Protein AF-A0A2D8GCP2-F1 (afdb_monomer)

Solvent-accessible surface area (backbone atoms only — not comparable to full-atom values): 9148 Å² total; per-residue (Å²): 135,94,77,73,99,64,84,72,58,75,67,60,81,73,47,55,72,55,48,49,52,51,51,54,50,51,52,51,49,50,53,51,51,52,52,51,51,51,58,49,48,58,57,46,50,76,74,42,86,81,70,86,70,72,68,61,62,63,55,51,53,53,54,52,51,51,52,50,51,53,54,48,49,50,52,40,55,58,47,43,74,43,99,63,12,67,65,52,37,43,51,60,65,44,45,62,58,52,50,50,50,51,50,50,53,51,47,55,54,49,49,52,53,51,54,53,50,51,55,52,51,54,52,50,51,50,53,51,54,50,49,48,58,63,49,43,79,75,60,78,83,88,87,83,88,87,89,91,79,81,87,83,123

Structure (mmCIF, N/CA/C/O backbone):
data_AF-A0A2D8GCP2-F1
#
_entry.id   AF-A0A2D8GCP2-F1
#
loop_
_atom_site.group_PDB
_atom_site.id
_atom_site.type_symbol
_atom_site.label_atom_id
_atom_site.label_alt_id
_atom_site.label_comp_id
_atom_site.label_asym_id
_atom_site.label_entity_id
_atom_site.label_seq_id
_atom_site.pdbx_PDB_ins_code
_atom_site.Cartn_x
_atom_site.Cartn_y
_atom_site.Cartn_z
_atom_site.occupancy
_atom_site.B_iso_or_equiv
_atom_site.auth_seq_id
_atom_site.auth_comp_id
_atom_site.auth_asym_id
_atom_site.auth_atom_id
_atom_site.pdbx_PDB_model_num
ATOM 1 N N . MET A 1 1 ? -26.251 9.934 2.201 1.00 33.97 1 MET A N 1
ATOM 2 C CA . MET A 1 1 ? -25.577 10.659 1.102 1.00 33.97 1 MET A CA 1
ATOM 3 C C . MET A 1 1 ? -25.113 9.614 0.099 1.00 33.97 1 MET A C 1
ATOM 5 O O . MET A 1 1 ? -24.352 8.738 0.485 1.00 33.97 1 MET A O 1
ATOM 9 N N . LYS A 1 2 ? -25.678 9.609 -1.114 1.00 34.06 2 LYS A N 1
ATOM 10 C CA . LYS A 1 2 ? -25.352 8.646 -2.177 1.00 34.06 2 LYS A CA 1
ATOM 11 C C . LYS A 1 2 ? -24.169 9.200 -2.958 1.00 34.06 2 LYS A C 1
ATOM 13 O O . LYS A 1 2 ? -24.318 10.231 -3.602 1.00 34.06 2 LYS A O 1
ATOM 18 N N . ILE A 1 3 ? -23.023 8.541 -2.886 1.00 49.34 3 ILE A N 1
ATOM 19 C CA . ILE A 1 3 ? -21.874 8.869 -3.724 1.00 49.34 3 ILE A CA 1
ATOM 20 C C . ILE A 1 3 ? -21.516 7.562 -4.423 1.00 49.34 3 ILE A C 1
ATOM 22 O O . ILE A 1 3 ? -21.150 6.602 -3.754 1.00 49.34 3 ILE A O 1
ATOM 26 N N . LEU A 1 4 ? -21.717 7.541 -5.744 1.00 50.81 4 LEU A N 1
ATOM 27 C CA . LEU A 1 4 ? -21.372 6.466 -6.682 1.00 50.81 4 LEU A CA 1
ATOM 28 C C . LEU A 1 4 ? -22.174 5.163 -6.541 1.00 50.81 4 LEU A C 1
ATOM 30 O O . LEU A 1 4 ? -21.750 4.268 -5.829 1.00 50.81 4 LEU A O 1
ATOM 34 N N . GLY A 1 5 ? -23.293 5.074 -7.281 1.00 42.56 5 GLY A N 1
ATOM 35 C CA . GLY A 1 5 ? -23.808 3.918 -8.058 1.00 42.56 5 GLY A CA 1
ATOM 36 C C . GLY A 1 5 ? -23.963 2.514 -7.449 1.00 42.56 5 GLY A C 1
ATOM 37 O O . GLY A 1 5 ? -24.845 1.771 -7.866 1.00 42.56 5 GLY A O 1
ATOM 38 N N . PHE A 1 6 ? -23.170 2.133 -6.461 1.00 42.34 6 PHE A N 1
ATOM 39 C CA . PHE A 1 6 ? -23.293 0.903 -5.713 1.00 42.34 6 PHE A CA 1
ATOM 40 C C . PHE A 1 6 ? -24.268 1.132 -4.565 1.00 42.34 6 PHE A C 1
ATOM 42 O O . PHE A 1 6 ? -24.109 2.043 -3.749 1.00 42.34 6 PHE A O 1
ATOM 49 N N . LYS A 1 7 ? -25.297 0.284 -4.485 1.00 39.91 7 LYS A N 1
ATOM 50 C CA . LYS A 1 7 ? -26.059 0.119 -3.249 1.00 39.91 7 LYS A CA 1
ATOM 51 C C . LYS A 1 7 ? -25.067 -0.354 -2.185 1.00 39.91 7 LYS A C 1
ATOM 53 O O . LYS A 1 7 ? -24.785 -1.545 -2.109 1.00 39.91 7 LYS A O 1
ATOM 58 N N . LEU A 1 8 ? -24.509 0.568 -1.399 1.00 51.78 8 LEU A N 1
ATOM 59 C CA . LEU A 1 8 ? -23.848 0.203 -0.152 1.00 51.78 8 LEU A CA 1
ATOM 60 C C . LEU A 1 8 ? -24.929 -0.473 0.701 1.00 51.78 8 LEU A C 1
ATOM 62 O O . LEU A 1 8 ? -25.915 0.197 1.014 1.00 51.78 8 LEU A O 1
ATOM 66 N N . PRO A 1 9 ? -24.815 -1.773 1.032 1.00 54.53 9 PRO A N 1
ATOM 67 C CA . PRO A 1 9 ? -25.786 -2.411 1.907 1.00 54.53 9 PRO A CA 1
ATOM 68 C C . PRO A 1 9 ? -25.873 -1.615 3.211 1.00 54.53 9 PRO A C 1
ATOM 70 O O . PRO A 1 9 ? -24.841 -1.239 3.767 1.00 54.53 9 PRO A O 1
ATOM 73 N N . ASP A 1 10 ? -27.086 -1.375 3.713 1.00 47.53 10 ASP A N 1
ATOM 74 C CA . ASP A 1 10 ? -27.360 -0.582 4.927 1.00 47.53 10 ASP A CA 1
ATOM 75 C C . ASP A 1 10 ? -26.575 -1.058 6.169 1.00 47.53 10 ASP A C 1
ATOM 77 O O . ASP A 1 10 ? -26.386 -0.316 7.134 1.00 47.53 10 ASP A O 1
ATOM 81 N N . MET A 1 11 ? -26.024 -2.276 6.118 1.00 50.91 11 MET A N 1
ATOM 82 C CA . MET A 1 11 ? -25.037 -2.791 7.068 1.00 50.91 11 MET A CA 1
ATOM 83 C C . MET A 1 11 ? -23.792 -1.893 7.202 1.00 50.91 11 MET A C 1
ATOM 85 O O . MET A 1 11 ? -23.283 -1.744 8.308 1.00 50.91 11 MET A O 1
ATOM 89 N N . ILE A 1 12 ? -23.343 -1.225 6.135 1.00 54.94 12 ILE A N 1
ATOM 90 C CA . ILE A 1 12 ? -22.132 -0.384 6.105 1.00 54.94 12 ILE A CA 1
ATOM 91 C C . ILE A 1 12 ? -22.335 0.949 6.839 1.00 54.94 12 ILE A C 1
ATOM 93 O O . ILE A 1 12 ? -21.388 1.498 7.392 1.00 54.94 12 ILE A O 1
ATOM 97 N N . MET A 1 13 ? -23.568 1.454 6.948 1.00 51.38 13 MET A N 1
ATOM 98 C CA . MET A 1 13 ? -23.843 2.637 7.779 1.00 51.38 13 MET A CA 1
ATOM 99 C C . MET A 1 13 ? -23.854 2.317 9.283 1.00 51.38 13 MET A C 1
ATOM 101 O O . MET A 1 13 ? -23.712 3.225 10.100 1.00 51.38 13 MET A O 1
ATOM 105 N N . LYS A 1 14 ? -23.967 1.034 9.655 1.00 58.06 14 LYS A N 1
ATOM 106 C CA . LYS A 1 14 ? -23.770 0.538 11.028 1.00 58.06 14 LYS A CA 1
ATOM 107 C C . LYS A 1 14 ? -22.335 0.079 11.310 1.00 58.06 14 LYS A C 1
ATOM 109 O O . LYS A 1 14 ? -22.046 -0.324 12.437 1.00 58.06 14 LYS A O 1
ATOM 114 N N . LEU A 1 15 ? -21.434 0.140 10.327 1.00 62.50 15 LEU A N 1
ATOM 115 C CA . LEU A 1 15 ? -20.044 -0.261 10.511 1.00 62.50 15 LEU A CA 1
ATOM 116 C C . LEU A 1 15 ? -19.276 0.757 11.362 1.00 62.50 15 LEU A C 1
ATOM 118 O O . LEU A 1 15 ? -19.492 1.968 11.326 1.00 62.50 15 LEU A O 1
ATOM 122 N N . CYS A 1 16 ? -18.329 0.236 12.133 1.00 70.81 16 CYS A N 1
ATOM 123 C CA . CYS A 1 16 ? -17.373 1.028 12.889 1.00 70.81 16 CYS A CA 1
ATOM 124 C C . CYS A 1 16 ? -16.637 2.062 12.017 1.00 70.81 16 CYS A C 1
ATOM 126 O O . CYS A 1 16 ? -16.210 1.753 10.905 1.00 70.81 16 CYS A O 1
ATOM 128 N N . LYS A 1 17 ? -16.358 3.246 12.582 1.00 72.62 17 LYS A N 1
ATOM 129 C CA . LYS A 1 17 ? -15.565 4.319 11.946 1.00 72.62 17 LYS A CA 1
ATOM 130 C C . LYS A 1 17 ? -14.299 3.846 11.194 1.00 72.62 17 LYS A C 1
ATOM 132 O O . LYS A 1 17 ? -14.125 4.273 10.058 1.00 72.62 17 LYS A O 1
ATOM 137 N N . PRO A 1 18 ? -13.431 2.970 11.744 1.00 70.75 18 PRO A N 1
ATOM 138 C CA . PRO A 1 18 ? -12.256 2.473 11.013 1.00 70.75 18 PRO A CA 1
ATOM 139 C C . PRO A 1 18 ? -12.592 1.643 9.762 1.00 70.75 18 PRO A C 1
ATOM 141 O O . PRO A 1 18 ? -11.908 1.770 8.752 1.00 70.75 18 PRO A O 1
ATOM 144 N N . ALA A 1 19 ? -13.661 0.842 9.787 1.00 73.94 19 ALA A N 1
ATOM 145 C CA . ALA A 1 19 ? -14.084 0.057 8.626 1.00 73.94 19 ALA A CA 1
ATOM 146 C C . ALA A 1 19 ? -14.655 0.950 7.511 1.00 73.94 19 ALA A C 1
ATOM 148 O O . ALA A 1 19 ? -14.419 0.700 6.332 1.00 73.94 19 ALA A O 1
ATOM 149 N N . GLN A 1 20 ? -15.340 2.035 7.886 1.00 74.31 20 GLN A N 1
ATOM 150 C CA . GLN A 1 20 ? -15.820 3.043 6.941 1.00 74.31 20 GLN A CA 1
ATOM 151 C C . GLN A 1 20 ? -14.660 3.748 6.219 1.00 74.31 20 GLN A C 1
ATOM 153 O O . GLN A 1 20 ? -14.718 3.940 5.007 1.00 74.31 20 GLN A O 1
ATOM 158 N N . VAL A 1 21 ? -13.595 4.102 6.947 1.00 80.94 21 VAL A N 1
ATOM 159 C CA . VAL A 1 21 ? -12.396 4.735 6.370 1.00 80.94 21 VAL A CA 1
ATOM 160 C C . VAL A 1 21 ? -11.688 3.794 5.394 1.00 80.94 21 VAL A C 1
ATOM 162 O O . VAL A 1 21 ? -11.346 4.221 4.295 1.00 80.94 21 VAL A O 1
ATOM 165 N N . TYR A 1 22 ? -11.525 2.517 5.757 1.00 79.88 22 TYR A N 1
ATOM 166 C CA . TYR A 1 22 ? -10.912 1.522 4.873 1.00 79.88 22 TYR A CA 1
ATOM 167 C C . TYR A 1 22 ? -11.695 1.354 3.568 1.00 79.88 22 TYR A C 1
ATOM 169 O O . TYR A 1 22 ? -11.105 1.364 2.497 1.00 79.88 22 TYR A O 1
ATOM 177 N N . LEU A 1 23 ? -13.027 1.282 3.639 1.00 76.69 23 LEU A N 1
ATOM 178 C CA . LEU A 1 23 ? -13.867 1.152 2.449 1.00 76.69 23 LEU A CA 1
ATOM 179 C C . LEU A 1 23 ? -13.716 2.360 1.513 1.00 76.69 23 LEU A C 1
ATOM 181 O O . LEU A 1 23 ? -13.523 2.184 0.314 1.00 76.69 23 LEU A O 1
ATOM 185 N N . ILE A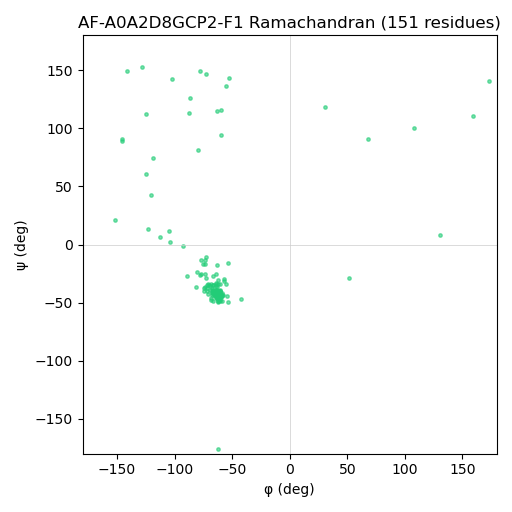 1 24 ? -13.750 3.584 2.053 1.00 82.25 24 ILE A N 1
ATOM 186 C CA . ILE A 1 24 ? -13.546 4.805 1.256 1.00 82.25 24 ILE A CA 1
ATOM 187 C C . ILE A 1 24 ? -12.167 4.781 0.581 1.00 82.25 24 ILE A C 1
ATOM 189 O O . ILE A 1 24 ? -12.070 5.059 -0.612 1.00 82.25 24 ILE A O 1
ATOM 193 N N . LEU A 1 25 ? -11.118 4.401 1.316 1.00 82.50 25 LEU A N 1
ATOM 194 C CA . LEU A 1 25 ? -9.762 4.248 0.782 1.00 82.50 25 LEU A CA 1
ATOM 195 C C . LEU A 1 25 ? -9.685 3.196 -0.328 1.00 82.50 25 LEU A C 1
ATOM 197 O O . LEU A 1 25 ? -9.114 3.477 -1.377 1.00 82.50 25 LEU A O 1
ATOM 201 N N . SER A 1 26 ? -10.285 2.020 -0.135 1.00 81.44 26 SER A N 1
ATOM 202 C CA . SER A 1 26 ? -10.345 0.980 -1.165 1.00 81.44 26 SER A CA 1
ATOM 203 C C . SER A 1 26 ? -11.073 1.470 -2.413 1.00 81.44 26 SER A C 1
ATOM 205 O O . SER A 1 26 ? -10.632 1.196 -3.522 1.00 81.44 26 SER A O 1
ATOM 207 N N . LEU A 1 27 ? -12.158 2.232 -2.254 1.00 82.12 27 LEU A N 1
ATOM 208 C CA . LEU A 1 27 ? -12.931 2.763 -3.376 1.00 82.12 27 LEU A CA 1
ATOM 209 C C . LEU A 1 27 ? -12.129 3.797 -4.177 1.00 82.12 27 LEU A C 1
ATOM 211 O O . LEU A 1 27 ? -12.112 3.742 -5.403 1.00 82.12 27 LEU A O 1
ATOM 215 N N . ILE A 1 28 ? -11.403 4.683 -3.491 1.00 86.00 28 ILE A N 1
ATOM 216 C CA . ILE A 1 28 ? -10.451 5.604 -4.129 1.00 86.00 28 ILE A CA 1
ATOM 217 C C . ILE A 1 28 ? -9.344 4.813 -4.838 1.00 86.00 28 ILE A C 1
ATOM 219 O O . ILE A 1 28 ? -9.017 5.114 -5.983 1.00 86.00 28 ILE A O 1
ATOM 223 N N . GLY A 1 29 ? -8.810 3.772 -4.194 1.00 83.06 29 GLY A N 1
ATOM 224 C CA . GLY A 1 29 ? -7.794 2.891 -4.769 1.00 83.06 29 GLY A CA 1
ATOM 225 C C . GLY A 1 29 ? -8.258 2.205 -6.054 1.00 83.06 29 GLY A C 1
ATOM 226 O O . GLY A 1 29 ? -7.512 2.180 -7.026 1.00 83.06 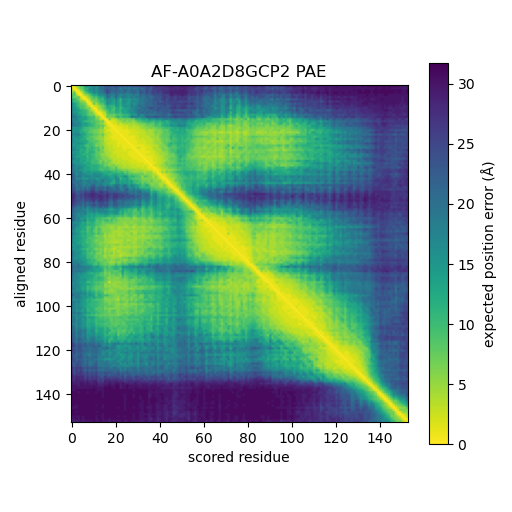29 GLY A O 1
ATOM 227 N N . PHE A 1 30 ? -9.503 1.725 -6.104 1.00 82.31 30 PHE A N 1
ATOM 228 C CA . PHE A 1 30 ? -10.088 1.161 -7.323 1.00 82.31 30 PHE A CA 1
ATOM 229 C C . PHE A 1 30 ? -10.200 2.183 -8.447 1.00 82.31 30 PHE A C 1
ATOM 231 O O . PHE A 1 30 ? -9.861 1.870 -9.584 1.00 82.31 30 PHE A O 1
ATOM 238 N N . VAL A 1 31 ? -10.657 3.398 -8.139 1.00 84.44 31 VAL A N 1
ATOM 239 C CA . VAL A 1 31 ? -10.773 4.464 -9.141 1.00 84.44 31 VAL A CA 1
ATOM 240 C C . VAL A 1 31 ? -9.397 4.808 -9.709 1.00 84.44 31 VAL A C 1
ATOM 242 O O . VAL A 1 31 ? -9.241 4.843 -10.926 1.00 84.44 31 VAL A O 1
ATOM 245 N N . LEU A 1 32 ? -8.388 4.987 -8.852 1.00 84.06 32 LEU A N 1
ATOM 246 C CA . LEU A 1 32 ? -7.014 5.243 -9.290 1.00 84.06 32 LEU A CA 1
ATOM 247 C C . LEU A 1 32 ? -6.444 4.080 -10.107 1.00 84.06 32 LEU A C 1
ATOM 249 O O . LEU A 1 32 ? -5.832 4.320 -11.139 1.00 84.06 32 LEU A O 1
ATOM 253 N N . TYR A 1 33 ? -6.688 2.834 -9.696 1.00 80.69 33 T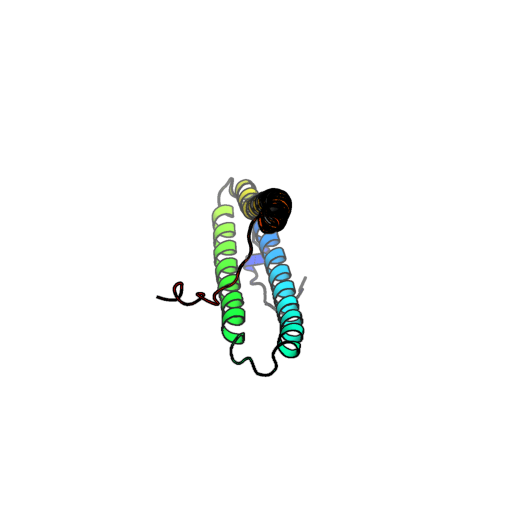YR A N 1
ATOM 254 C CA . TYR A 1 33 ? -6.240 1.648 -10.427 1.00 80.69 33 TYR A CA 1
ATOM 255 C C . TYR A 1 33 ? -6.831 1.584 -11.838 1.00 80.69 33 TYR A C 1
ATOM 257 O O . TYR A 1 33 ? -6.112 1.316 -12.795 1.00 80.69 33 TYR A O 1
ATOM 265 N N . VAL A 1 34 ? -8.126 1.875 -11.980 1.00 81.12 34 VAL A N 1
ATOM 266 C CA . VAL A 1 34 ? -8.798 1.922 -13.284 1.00 81.12 34 VAL A CA 1
ATOM 267 C C . VAL A 1 34 ? -8.239 3.056 -14.148 1.00 81.12 34 VAL A C 1
ATOM 269 O O . VAL A 1 34 ? -7.971 2.836 -15.323 1.00 81.12 34 VAL A O 1
ATOM 272 N N . ILE A 1 35 ? -7.995 4.242 -13.578 1.00 82.81 35 ILE A N 1
ATOM 273 C CA . ILE A 1 35 ? -7.369 5.361 -14.304 1.00 82.81 35 ILE A CA 1
ATOM 274 C C . ILE A 1 35 ? -5.962 4.979 -14.781 1.00 82.81 35 ILE A C 1
ATOM 276 O O . ILE A 1 35 ? -5.647 5.168 -15.952 1.00 82.81 35 ILE A O 1
ATOM 280 N N . SER A 1 36 ? -5.135 4.394 -13.910 1.00 76.25 36 SER A N 1
ATOM 281 C CA . SER A 1 36 ? -3.801 3.914 -14.282 1.00 76.25 36 SER A CA 1
ATOM 282 C C . SER A 1 36 ? -3.851 2.807 -15.332 1.00 76.25 36 SER A C 1
ATOM 284 O O . SER A 1 36 ? -2.971 2.740 -16.181 1.00 76.25 36 SER A O 1
ATOM 286 N N . MET A 1 37 ? -4.874 1.952 -15.310 1.00 72.75 37 MET A N 1
ATOM 287 C CA . MET A 1 37 ? -5.062 0.926 -16.333 1.00 72.75 37 MET A CA 1
ATOM 288 C C . MET A 1 37 ? -5.326 1.538 -17.713 1.00 72.75 37 MET A C 1
ATOM 290 O O . MET A 1 37 ? -4.774 1.039 -18.688 1.00 72.75 37 MET A O 1
ATOM 294 N N . PHE A 1 38 ? -6.121 2.608 -17.800 1.00 73.12 38 PHE A N 1
ATOM 295 C CA . PHE A 1 38 ? -6.344 3.322 -19.060 1.00 73.12 38 PHE A CA 1
ATOM 296 C C . PHE A 1 38 ? -5.082 4.048 -19.540 1.00 73.12 38 PHE A C 1
ATOM 298 O O . PHE A 1 38 ? -4.678 3.855 -20.679 1.00 73.12 38 PHE A O 1
ATOM 305 N N . ASP A 1 39 ? -4.407 4.785 -18.654 1.00 75.62 39 ASP A N 1
ATOM 306 C CA . ASP A 1 39 ? -3.190 5.534 -19.003 1.00 75.62 39 ASP A CA 1
ATOM 307 C C . ASP A 1 39 ? -2.061 4.610 -19.495 1.00 75.62 39 ASP A C 1
ATOM 309 O O . ASP A 1 39 ? -1.402 4.879 -20.496 1.00 75.62 39 ASP A O 1
ATOM 313 N N . VAL A 1 40 ? -1.869 3.458 -18.841 1.00 69.38 40 VAL A N 1
ATOM 314 C CA . VAL A 1 40 ? -0.874 2.465 -19.273 1.00 69.38 40 VAL A CA 1
ATOM 315 C C . VAL A 1 40 ? -1.308 1.760 -20.558 1.00 69.38 40 VAL A C 1
ATOM 317 O O . VAL A 1 40 ? -0.449 1.443 -21.375 1.00 69.38 40 VAL A O 1
ATOM 320 N N . HIS A 1 41 ? -2.607 1.532 -20.776 1.00 66.12 41 HIS A N 1
ATOM 321 C CA . HIS A 1 41 ? -3.090 0.953 -22.030 1.00 66.12 41 HIS A CA 1
ATOM 322 C C . HIS A 1 41 ? -2.746 1.853 -23.220 1.00 66.12 41 HIS A C 1
ATOM 324 O O . HIS A 1 41 ? -2.189 1.352 -24.190 1.00 66.12 41 HIS A O 1
ATOM 330 N N . ASP A 1 42 ? -2.961 3.166 -23.106 1.00 63.84 42 ASP A N 1
ATOM 331 C CA . ASP A 1 42 ? -2.613 4.121 -24.164 1.00 63.84 42 ASP A CA 1
ATOM 332 C C . ASP A 1 42 ? -1.096 4.148 -24.432 1.00 63.84 42 ASP A C 1
ATOM 334 O O . ASP A 1 42 ? -0.662 4.104 -25.582 1.00 63.84 42 ASP A O 1
ATOM 338 N N . LYS A 1 43 ? -0.267 4.133 -23.378 1.00 65.81 43 LYS A N 1
ATOM 339 C CA . LYS A 1 43 ? 1.206 4.139 -23.499 1.00 65.81 43 LYS A CA 1
ATOM 340 C C . LYS A 1 43 ? 1.784 2.842 -24.069 1.00 65.81 43 LYS A C 1
ATOM 342 O O . LYS A 1 43 ? 2.796 2.881 -24.761 1.00 65.81 43 LYS A O 1
ATOM 347 N N . VAL A 1 44 ? 1.185 1.698 -23.740 1.00 62.16 44 VAL A N 1
ATOM 348 C CA . VAL A 1 44 ? 1.650 0.375 -24.183 1.00 62.16 44 VAL A CA 1
ATOM 349 C C . VAL A 1 44 ? 1.170 0.071 -25.603 1.00 62.16 44 VAL A C 1
ATOM 351 O O . VAL A 1 44 ? 1.937 -0.477 -26.387 1.00 62.16 44 VAL A O 1
ATOM 354 N N . LEU A 1 45 ? -0.043 0.497 -25.970 1.00 61.88 45 LEU A N 1
ATOM 355 C CA . LEU A 1 45 ? -0.566 0.364 -27.334 1.00 61.88 45 LEU A CA 1
ATOM 356 C C . LEU A 1 45 ? 0.253 1.186 -28.346 1.00 61.88 45 LEU A C 1
ATOM 358 O O . LEU A 1 45 ? 0.424 0.773 -29.489 1.00 61.88 45 LEU A O 1
ATOM 362 N N . GLU A 1 46 ? 0.789 2.333 -27.921 1.00 61.06 46 GLU A N 1
ATOM 363 C CA . GLU A 1 46 ? 1.655 3.184 -28.747 1.00 61.06 46 GLU A CA 1
ATOM 364 C C . GLU A 1 46 ? 3.090 2.628 -28.872 1.00 61.06 46 GLU A C 1
ATOM 366 O O . GLU A 1 46 ? 3.773 2.889 -29.862 1.00 61.06 46 GLU A O 1
ATOM 371 N N . ALA A 1 47 ? 3.546 1.837 -27.892 1.00 62.78 47 ALA A N 1
ATOM 372 C CA . ALA A 1 47 ? 4.880 1.236 -27.872 1.00 62.78 47 ALA A CA 1
ATOM 373 C C . ALA A 1 47 ? 4.957 -0.145 -28.561 1.00 62.78 47 ALA A C 1
ATOM 375 O O . ALA A 1 47 ? 6.024 -0.496 -29.063 1.00 62.78 47 ALA A O 1
ATOM 376 N N . GLU A 1 48 ? 3.858 -0.912 -28.620 1.00 59.72 48 GLU A N 1
ATOM 377 C CA . GLU A 1 48 ? 3.821 -2.272 -29.186 1.00 59.72 48 GLU A CA 1
ATOM 378 C C . GLU A 1 48 ? 2.470 -2.576 -29.888 1.00 59.72 48 GLU A C 1
ATOM 380 O O . GLU A 1 48 ? 1.536 -3.079 -29.260 1.00 59.72 48 GLU A O 1
ATOM 385 N N . PRO A 1 49 ? 2.343 -2.308 -31.208 1.00 58.81 49 PRO A N 1
ATOM 386 C CA . PRO A 1 49 ? 1.079 -2.450 -31.948 1.00 58.81 49 PRO A CA 1
ATOM 387 C C . PRO A 1 49 ? 0.632 -3.904 -32.210 1.00 58.81 49 PRO A C 1
ATOM 389 O O . PRO A 1 49 ? -0.506 -4.124 -32.615 1.00 58.81 49 PRO A O 1
ATOM 392 N N . GLU A 1 50 ? 1.494 -4.896 -31.963 1.00 57.81 50 GLU A N 1
ATOM 393 C CA . GLU A 1 50 ? 1.268 -6.321 -32.285 1.00 57.81 50 GLU A CA 1
ATOM 394 C C . GLU A 1 50 ? 1.128 -7.205 -31.017 1.00 57.81 50 GLU A C 1
ATOM 396 O O . GLU A 1 50 ? 1.114 -8.434 -31.088 1.00 57.81 50 GLU A O 1
ATOM 401 N N . GLY A 1 51 ? 1.087 -6.596 -29.825 1.00 55.03 51 GLY A N 1
ATOM 402 C CA . GLY A 1 51 ? 1.173 -7.293 -28.538 1.00 55.03 51 GLY A CA 1
ATOM 403 C C . GLY A 1 51 ? -0.134 -7.948 -28.087 1.00 55.03 51 GLY A C 1
ATOM 404 O O . GLY A 1 51 ? -0.844 -7.420 -27.229 1.00 55.03 51 GLY A O 1
ATOM 405 N N . GLU A 1 52 ? -0.444 -9.132 -28.610 1.00 57.28 52 GLU A N 1
ATOM 406 C CA . GLU A 1 52 ? -1.499 -9.985 -28.060 1.00 57.28 52 GLU A CA 1
ATOM 407 C C . GLU A 1 52 ? -1.156 -10.425 -26.617 1.00 57.28 52 GLU A C 1
ATOM 409 O O . GLU A 1 52 ? -0.221 -11.191 -26.391 1.00 57.28 52 GLU A O 1
ATOM 414 N N . GLY A 1 53 ? -1.944 -9.990 -25.620 1.00 54.72 53 GLY A N 1
ATOM 415 C CA . GLY A 1 53 ? -2.140 -10.801 -24.403 1.00 54.72 53 GLY A CA 1
ATOM 416 C C . GLY A 1 53 ? -1.974 -10.169 -23.015 1.00 54.72 53 GLY A C 1
ATOM 417 O O . GLY A 1 53 ? -2.066 -10.897 -22.027 1.00 54.72 53 GLY A O 1
ATOM 418 N N . ILE A 1 54 ? -1.808 -8.851 -22.859 1.00 55.22 54 ILE A N 1
ATOM 419 C CA . ILE A 1 54 ? -1.639 -8.245 -21.511 1.00 55.22 54 ILE A CA 1
ATOM 420 C C . ILE A 1 54 ? -2.975 -8.130 -20.735 1.00 55.22 54 ILE A C 1
ATOM 422 O O . ILE A 1 54 ? -3.002 -7.956 -19.515 1.00 55.22 54 ILE A O 1
ATOM 426 N N . HIS A 1 55 ? -4.118 -8.301 -21.406 1.00 53.31 55 HIS A N 1
ATOM 427 C CA . HIS A 1 55 ? -5.446 -8.094 -20.812 1.00 53.31 55 HIS A CA 1
ATOM 428 C C . HIS A 1 55 ? -5.807 -9.058 -19.665 1.00 53.31 55 HIS A C 1
ATOM 430 O O . HIS A 1 55 ? -6.604 -8.699 -18.795 1.00 53.31 55 HIS A O 1
ATOM 436 N N . HIS A 1 56 ? -5.222 -10.259 -19.610 1.00 52.41 56 HIS A N 1
ATOM 437 C CA . HIS A 1 56 ? -5.608 -11.266 -18.614 1.00 52.41 56 HIS A CA 1
ATOM 438 C C . HIS A 1 56 ? -5.101 -10.958 -17.200 1.00 52.41 56 HIS A C 1
ATOM 440 O O . HIS A 1 56 ? -5.822 -11.172 -16.221 1.00 52.41 56 HIS A O 1
ATOM 446 N N . TYR A 1 57 ? -3.890 -10.417 -17.074 1.00 55.81 57 TYR A N 1
ATOM 447 C CA . TYR A 1 57 ? -3.279 -10.167 -15.767 1.00 55.81 57 TYR A CA 1
ATOM 448 C C . TYR A 1 57 ? -3.917 -8.973 -15.056 1.00 55.81 57 TYR A C 1
ATOM 450 O O . TYR A 1 57 ? -4.152 -9.015 -13.845 1.00 55.81 57 TYR A O 1
ATOM 458 N N . THR A 1 58 ? -4.290 -7.942 -15.812 1.00 67.00 58 THR A N 1
ATOM 459 C CA . THR A 1 58 ? -4.906 -6.737 -15.250 1.00 67.00 58 THR A CA 1
ATOM 460 C C . THR A 1 58 ? -6.339 -6.990 -14.775 1.00 67.00 58 THR A C 1
ATOM 462 O O . THR A 1 58 ? -6.755 -6.481 -13.734 1.00 67.00 58 THR A O 1
ATOM 465 N N . MET A 1 59 ? -7.088 -7.858 -15.466 1.00 66.56 59 MET A N 1
ATOM 466 C CA . MET A 1 59 ? -8.444 -8.225 -15.045 1.00 66.56 59 MET A CA 1
ATOM 467 C C . MET A 1 59 ? -8.441 -9.127 -13.796 1.00 66.56 59 MET A C 1
ATOM 469 O O . MET A 1 59 ? -9.264 -8.943 -12.896 1.00 66.56 59 MET A O 1
ATOM 473 N N . GLY A 1 60 ? -7.477 -10.052 -13.689 1.00 74.06 60 GLY A N 1
ATOM 474 C CA . GLY A 1 60 ? -7.300 -10.900 -12.503 1.00 74.06 60 GLY A CA 1
ATOM 475 C C . GLY A 1 60 ? -6.906 -10.115 -11.246 1.00 74.06 60 GLY A C 1
ATOM 476 O O . GLY A 1 60 ? -7.430 -10.381 -10.161 1.00 74.06 60 GLY A O 1
ATOM 477 N N . GLY A 1 61 ? -6.044 -9.102 -11.391 1.00 76.50 61 GLY A N 1
ATOM 478 C CA . GLY A 1 61 ? -5.636 -8.225 -10.290 1.00 76.50 61 GLY A CA 1
ATOM 479 C C . GLY A 1 61 ? -6.806 -7.460 -9.664 1.00 76.50 61 GLY A C 1
ATOM 480 O O . GLY A 1 61 ? -6.907 -7.376 -8.438 1.00 76.50 61 GLY A O 1
ATOM 481 N N . LEU A 1 62 ? -7.739 -6.973 -10.488 1.00 77.62 62 LEU A N 1
ATOM 482 C CA . LEU A 1 62 ? -8.947 -6.287 -10.022 1.00 77.62 62 LEU A CA 1
ATOM 483 C C . LEU A 1 62 ? -9.832 -7.212 -9.167 1.00 77.62 62 LEU A C 1
ATOM 485 O O . LEU A 1 62 ? -10.235 -6.839 -8.065 1.00 77.62 62 LEU A O 1
ATOM 489 N N . LEU A 1 63 ? -10.098 -8.432 -9.645 1.00 81.69 63 LEU A N 1
ATOM 490 C CA . LEU A 1 63 ? -10.917 -9.425 -8.937 1.00 81.69 63 LEU A CA 1
ATOM 491 C C . LEU A 1 63 ? -10.320 -9.809 -7.579 1.00 81.69 63 LEU A C 1
ATOM 493 O O . LEU A 1 63 ? -11.040 -9.864 -6.578 1.00 81.69 63 LEU A O 1
ATOM 497 N N . LEU A 1 64 ? -9.006 -10.030 -7.528 1.00 83.56 64 LEU A N 1
ATOM 498 C CA . LEU A 1 64 ? -8.306 -10.397 -6.299 1.00 83.56 64 LEU A CA 1
ATOM 499 C C . LEU A 1 64 ? -8.335 -9.249 -5.279 1.00 83.56 64 LEU A C 1
ATOM 501 O O . LEU A 1 64 ? -8.598 -9.484 -4.100 1.00 83.56 64 LEU A O 1
ATOM 505 N N . ASN A 1 65 ? -8.186 -8.002 -5.739 1.00 80.69 65 ASN A N 1
ATOM 506 C CA . ASN A 1 65 ? -8.340 -6.813 -4.898 1.00 80.69 65 ASN A CA 1
ATOM 507 C C . ASN A 1 65 ? -9.760 -6.669 -4.334 1.00 80.69 65 ASN A C 1
ATOM 509 O O . ASN A 1 65 ? -9.918 -6.283 -3.174 1.00 80.69 65 ASN A O 1
ATOM 513 N N . ILE A 1 66 ? -10.799 -6.984 -5.119 1.00 82.31 66 ILE A N 1
ATOM 514 C CA . ILE A 1 66 ? -12.195 -6.908 -4.654 1.00 82.31 66 ILE A CA 1
ATOM 515 C C . ILE A 1 66 ? -12.416 -7.955 -3.563 1.00 82.31 66 ILE A C 1
ATOM 517 O O . ILE A 1 66 ? -12.922 -7.632 -2.487 1.00 82.31 66 ILE A O 1
ATOM 521 N N . LEU A 1 67 ? -11.989 -9.196 -3.812 1.00 86.94 67 LEU A N 1
ATOM 522 C CA . LEU A 1 67 ? -12.119 -10.292 -2.858 1.00 86.94 67 LEU A CA 1
ATOM 523 C C . LEU A 1 67 ? -11.372 -9.988 -1.553 1.00 86.94 67 LEU A C 1
ATOM 525 O O . LEU A 1 67 ? -11.948 -10.102 -0.470 1.00 86.94 67 LEU A O 1
ATOM 529 N N . PHE A 1 68 ? -10.119 -9.539 -1.655 1.00 84.38 68 PHE A N 1
ATOM 530 C CA . PHE A 1 68 ? -9.304 -9.164 -0.503 1.00 84.38 68 PHE A CA 1
ATOM 531 C C . PHE A 1 68 ? -9.956 -8.037 0.305 1.00 84.38 68 PHE A C 1
ATOM 533 O O . PHE A 1 68 ? -10.060 -8.133 1.526 1.00 84.38 68 PHE A O 1
ATOM 540 N N . THR A 1 69 ? -10.476 -7.010 -0.374 1.00 82.25 69 THR A N 1
ATOM 541 C CA . THR A 1 69 ? -11.196 -5.893 0.255 1.00 82.25 69 THR A CA 1
ATOM 542 C C . THR A 1 69 ? -12.426 -6.376 1.029 1.00 82.25 69 THR A C 1
ATOM 544 O O . THR A 1 69 ? -12.638 -5.955 2.166 1.00 82.25 69 THR A O 1
ATOM 547 N N . ILE A 1 70 ? -13.226 -7.285 0.456 1.00 82.44 70 ILE A N 1
ATOM 548 C CA . ILE A 1 70 ? -14.415 -7.855 1.115 1.00 82.44 70 ILE A CA 1
ATOM 549 C C . ILE A 1 70 ? -14.016 -8.633 2.374 1.00 82.44 70 ILE A C 1
ATOM 551 O O . ILE A 1 70 ? -14.589 -8.399 3.441 1.00 82.44 70 ILE A O 1
ATOM 555 N N . VAL A 1 71 ? -13.014 -9.515 2.273 1.00 84.81 71 VAL A N 1
ATOM 556 C CA . VAL A 1 71 ? -12.493 -10.278 3.421 1.00 84.81 71 VAL A CA 1
ATOM 557 C C . VAL A 1 71 ? -11.985 -9.331 4.509 1.00 84.81 71 VAL A C 1
ATOM 559 O O . VAL A 1 71 ? -12.299 -9.512 5.686 1.00 84.81 71 VAL A O 1
ATOM 562 N N . TRP A 1 72 ? -11.262 -8.278 4.125 1.00 82.38 72 TRP A N 1
ATOM 563 C CA . TRP A 1 72 ? -10.715 -7.299 5.057 1.00 82.38 72 TRP A CA 1
ATOM 564 C C . TRP A 1 72 ? -11.800 -6.507 5.793 1.00 82.38 72 TRP A C 1
ATOM 566 O O . TRP A 1 72 ? -11.731 -6.330 7.009 1.00 82.38 72 TRP A O 1
ATOM 576 N N . ILE A 1 73 ? -12.849 -6.074 5.087 1.00 78.94 73 ILE A N 1
ATOM 577 C CA . ILE A 1 73 ? -14.007 -5.407 5.700 1.00 78.94 73 ILE A CA 1
ATOM 578 C C . ILE A 1 73 ? -14.696 -6.343 6.701 1.00 78.94 73 ILE A C 1
ATOM 580 O O . ILE A 1 73 ? -15.069 -5.904 7.792 1.00 78.94 73 ILE A O 1
ATOM 584 N N . PHE A 1 74 ? -14.834 -7.629 6.366 1.00 79.94 74 PHE A N 1
ATOM 585 C CA . PHE 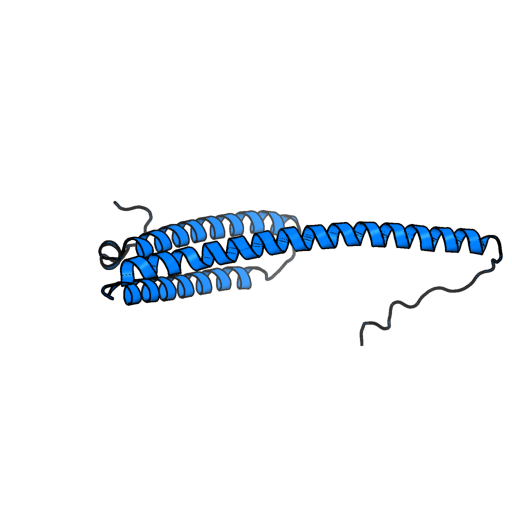A 1 74 ? -15.430 -8.625 7.257 1.00 79.94 74 PHE A CA 1
ATOM 586 C C . PHE A 1 74 ? -14.592 -8.827 8.525 1.00 79.94 74 PHE A C 1
ATOM 588 O O . PHE A 1 74 ? -15.132 -8.818 9.633 1.00 79.94 74 PHE A O 1
ATOM 595 N N . LEU A 1 75 ? -13.267 -8.917 8.370 1.00 83.88 75 LEU A N 1
ATOM 596 C CA . LEU A 1 75 ? -12.307 -9.005 9.469 1.00 83.88 75 LEU A CA 1
ATOM 597 C C . LEU A 1 75 ? -12.408 -7.782 10.397 1.00 83.88 75 LEU A C 1
ATOM 599 O O . LEU A 1 75 ? -12.527 -7.926 11.615 1.00 83.88 75 LEU A O 1
ATOM 603 N N . LEU A 1 76 ? -12.423 -6.574 9.826 1.00 79.06 76 LEU A N 1
ATOM 604 C CA . LEU A 1 76 ? -12.566 -5.324 10.575 1.00 79.06 76 LEU A CA 1
ATOM 605 C C . LEU A 1 76 ? -13.896 -5.257 11.330 1.00 79.06 76 LEU A C 1
ATOM 607 O O . LEU A 1 76 ? -13.917 -4.850 12.492 1.00 79.06 76 LEU A O 1
ATOM 611 N N . ASN A 1 77 ? -14.999 -5.664 10.696 1.00 77.69 77 ASN A N 1
ATOM 612 C CA . ASN A 1 77 ? -16.318 -5.690 11.321 1.00 77.69 77 ASN A CA 1
ATOM 613 C C . ASN A 1 77 ? -16.373 -6.689 12.489 1.00 77.69 77 ASN A C 1
ATOM 615 O O . ASN A 1 77 ? -16.894 -6.352 13.552 1.00 77.69 77 ASN A O 1
ATOM 619 N N . TYR A 1 78 ? -15.775 -7.874 12.323 1.00 79.69 78 TYR A N 1
ATOM 620 C CA . TYR A 1 78 ? -15.687 -8.901 13.363 1.00 79.69 78 TYR A CA 1
ATOM 621 C C . TYR A 1 78 ? -14.902 -8.414 14.588 1.00 79.69 78 TYR A C 1
ATOM 623 O O . TYR A 1 78 ? -15.396 -8.467 15.714 1.00 79.69 78 TYR A O 1
ATOM 631 N N . ILE A 1 79 ? -13.713 -7.841 14.374 1.00 78.81 79 ILE A N 1
ATOM 632 C CA . ILE A 1 79 ? -12.874 -7.302 15.458 1.00 78.81 79 ILE A CA 1
ATOM 633 C C . ILE A 1 79 ? -13.587 -6.153 16.182 1.00 78.81 79 ILE A C 1
ATOM 635 O O . ILE A 1 79 ? -13.412 -5.963 17.386 1.00 78.81 79 ILE A O 1
ATOM 639 N N . CYS A 1 80 ? -14.434 -5.401 15.480 1.00 75.12 80 CYS A N 1
ATOM 640 C CA . CYS A 1 80 ? -15.149 -4.278 16.067 1.00 75.12 80 CYS A CA 1
ATOM 641 C C . CYS A 1 80 ? -16.294 -4.652 17.018 1.00 75.12 80 CYS A C 1
ATOM 643 O O . CYS A 1 80 ? -16.715 -3.794 17.796 1.00 75.12 80 CYS A O 1
ATOM 645 N N . GLN A 1 81 ? -16.781 -5.899 16.998 1.00 75.00 81 GLN A N 1
ATOM 646 C CA . GLN A 1 81 ? -17.806 -6.367 17.943 1.00 75.00 81 GLN A CA 1
ATOM 647 C C . GLN A 1 81 ? -17.260 -6.589 19.364 1.00 75.00 81 GLN A C 1
ATOM 649 O O . GLN A 1 81 ? -18.029 -6.682 20.320 1.00 75.00 81 GLN A O 1
ATOM 654 N N . PHE A 1 82 ? -15.935 -6.612 19.538 1.00 76.50 82 PHE A N 1
ATOM 655 C CA . PHE A 1 82 ? -15.308 -6.720 20.851 1.00 76.50 82 PHE A CA 1
ATOM 656 C C . PHE A 1 82 ? -15.317 -5.386 21.615 1.00 76.50 82 PHE A C 1
ATOM 658 O O . PHE A 1 82 ? -15.184 -4.305 21.039 1.00 76.50 82 PHE A O 1
ATOM 665 N N . LYS A 1 83 ? -15.374 -5.453 22.953 1.00 65.12 83 LYS A N 1
ATOM 666 C CA . LYS A 1 83 ? -15.430 -4.284 23.860 1.00 65.12 83 LYS A CA 1
ATOM 667 C C . LYS A 1 83 ? -14.252 -3.302 23.681 1.00 65.12 83 LYS A C 1
ATOM 669 O O . LYS A 1 83 ? -14.431 -2.098 23.847 1.00 65.12 83 LYS A O 1
ATOM 674 N N . TYR A 1 84 ? -13.075 -3.797 23.275 1.00 67.25 84 TYR A N 1
ATOM 675 C CA . TYR A 1 84 ? -11.878 -3.003 22.925 1.00 67.25 84 TYR A CA 1
ATOM 676 C C . TYR A 1 84 ? -11.625 -2.887 21.409 1.00 67.25 84 TYR A C 1
ATOM 678 O O . TYR A 1 84 ? -10.657 -2.254 20.978 1.00 67.25 84 TYR A O 1
ATOM 686 N N . GLY A 1 85 ? -12.513 -3.454 20.591 1.00 70.38 85 GLY A N 1
ATOM 687 C CA . GLY A 1 85 ? -12.365 -3.597 19.145 1.00 70.38 85 GLY A CA 1
ATOM 688 C C . GLY A 1 85 ? -12.156 -2.282 18.402 1.00 70.38 85 GLY A C 1
ATOM 689 O O . GLY A 1 85 ? -11.406 -2.239 17.438 1.00 70.38 85 GLY A O 1
ATOM 690 N N . LYS A 1 86 ? -12.724 -1.170 18.889 1.00 71.81 86 LYS A N 1
ATOM 691 C CA . LYS A 1 86 ? -12.572 0.154 18.255 1.00 71.81 86 LYS A CA 1
ATOM 692 C C . LYS A 1 86 ? -11.133 0.680 18.252 1.00 71.81 86 LYS A C 1
ATOM 694 O O . LYS A 1 86 ? -10.728 1.277 17.259 1.00 71.81 86 LYS A O 1
ATOM 699 N N . LYS A 1 87 ? -10.364 0.474 19.331 1.00 76.50 87 LYS A N 1
ATOM 700 C CA . LYS A 1 87 ? -8.952 0.908 19.389 1.00 76.50 87 LYS A CA 1
ATOM 701 C C . LYS A 1 87 ? -8.061 -0.007 18.549 1.00 76.50 87 LYS A C 1
ATOM 703 O O . LYS A 1 87 ? -7.192 0.471 17.831 1.00 76.50 87 LYS A O 1
ATOM 708 N N . ILE A 1 88 ? -8.324 -1.312 18.600 1.00 78.56 88 ILE A N 1
ATOM 709 C CA . ILE A 1 88 ? -7.546 -2.332 17.887 1.00 78.56 88 ILE A CA 1
ATOM 710 C C . ILE A 1 88 ? -7.792 -2.255 16.375 1.00 78.56 88 ILE A C 1
ATOM 712 O O . ILE A 1 88 ? -6.845 -2.279 15.599 1.00 78.56 88 ILE A O 1
ATOM 716 N N . ALA A 1 89 ? -9.041 -2.075 15.941 1.00 79.56 89 ALA A N 1
ATOM 717 C CA . ALA A 1 89 ? -9.379 -1.916 14.528 1.00 79.56 89 ALA A CA 1
ATOM 718 C C . ALA A 1 89 ? -8.701 -0.687 13.907 1.00 79.56 89 ALA A C 1
ATOM 720 O O . ALA A 1 89 ? -8.301 -0.727 12.748 1.00 79.56 89 ALA A O 1
ATOM 721 N N . TRP A 1 90 ? -8.525 0.391 14.678 1.00 79.94 90 TRP A N 1
ATOM 722 C CA . TRP A 1 90 ? -7.772 1.556 14.215 1.00 79.94 90 TRP A CA 1
ATOM 723 C C . TRP A 1 90 ? -6.287 1.230 14.001 1.00 79.94 90 TRP A C 1
ATOM 725 O O . TRP A 1 90 ? -5.719 1.622 12.987 1.00 79.94 90 TRP A O 1
ATOM 735 N N . PHE A 1 91 ? -5.688 0.435 14.892 1.00 83.94 91 PHE A N 1
ATOM 736 C CA . PHE A 1 91 ? -4.313 -0.041 14.730 1.00 83.94 91 PHE A CA 1
ATOM 737 C C . PHE A 1 91 ? -4.154 -0.976 13.520 1.00 83.94 91 PHE A C 1
ATOM 739 O O . PHE A 1 91 ? -3.218 -0.807 12.746 1.00 83.94 91 PHE A O 1
ATOM 746 N N . ILE A 1 92 ? -5.095 -1.905 13.295 1.00 84.12 92 ILE A N 1
ATOM 747 C CA . ILE A 1 92 ? -5.090 -2.780 12.108 1.00 84.12 92 ILE A CA 1
ATOM 748 C C . ILE A 1 92 ? -5.197 -1.977 10.808 1.00 84.12 92 ILE A C 1
ATOM 750 O O . ILE A 1 92 ? -4.527 -2.316 9.839 1.00 84.12 92 ILE A O 1
ATOM 754 N N . VAL A 1 93 ? -6.021 -0.924 10.762 1.00 81.81 93 VAL A N 1
ATOM 755 C CA . VAL A 1 93 ? -6.121 -0.065 9.569 1.00 81.81 93 VAL A CA 1
ATOM 756 C C . VAL A 1 93 ? -4.818 0.696 9.327 1.00 81.81 93 VAL A C 1
ATOM 758 O O . VAL A 1 93 ? -4.443 0.902 8.178 1.00 81.81 93 VAL A O 1
ATOM 761 N N . LEU A 1 94 ? -4.113 1.092 10.387 1.00 83.06 94 LEU A N 1
ATOM 762 C CA . LEU A 1 94 ? -2.856 1.833 10.292 1.00 83.06 94 LEU A CA 1
ATOM 763 C C . LEU A 1 94 ? -1.652 0.941 9.940 1.00 83.06 94 LEU A C 1
ATOM 765 O O . LEU A 1 94 ? -0.683 1.414 9.351 1.00 83.06 94 LEU A O 1
ATOM 769 N N . LEU A 1 95 ? -1.715 -0.348 10.274 1.00 85.31 95 LEU A N 1
ATOM 770 C CA . LEU A 1 95 ? -0.659 -1.332 10.039 1.00 85.31 95 LEU A CA 1
ATOM 771 C 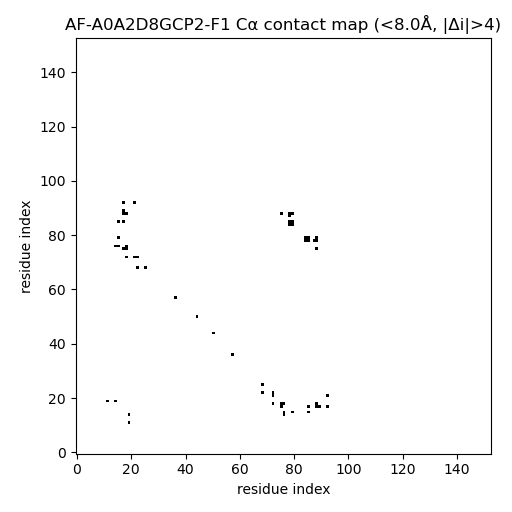C . LEU A 1 95 ? -0.175 -1.417 8.573 1.00 85.31 95 LEU A C 1
ATOM 773 O O . LEU A 1 95 ? 1.035 -1.326 8.367 1.00 85.31 95 LEU A O 1
ATOM 777 N N . PRO A 1 96 ? -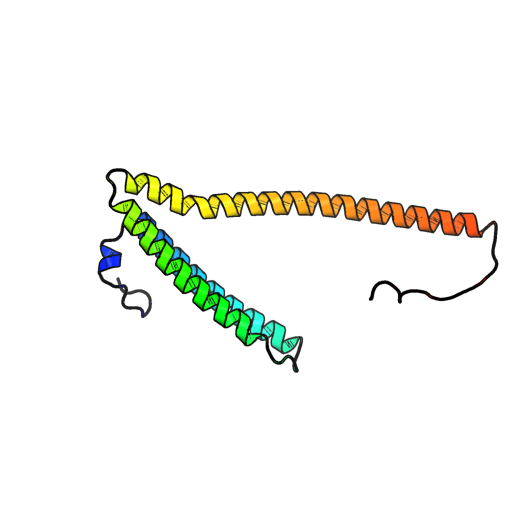1.041 -1.532 7.543 1.00 82.88 96 PRO A N 1
ATOM 778 C CA . PRO A 1 96 ? -0.589 -1.547 6.151 1.00 82.88 96 PRO A CA 1
ATOM 779 C C . PRO A 1 96 ? 0.068 -0.228 5.724 1.00 82.88 96 PRO A C 1
ATOM 781 O O . PRO A 1 96 ? 1.041 -0.255 4.974 1.00 82.88 96 PRO A O 1
ATOM 784 N N . PHE A 1 97 ? -0.393 0.920 6.234 1.00 84.31 97 PHE A N 1
ATOM 785 C CA . PHE A 1 97 ? 0.247 2.215 5.965 1.00 84.31 97 PHE A CA 1
ATOM 786 C C . PHE A 1 97 ? 1.633 2.306 6.595 1.00 84.31 97 PHE A C 1
ATOM 788 O O . PHE A 1 97 ? 2.574 2.782 5.964 1.00 84.31 97 PHE A O 1
ATOM 795 N N . PHE A 1 98 ? 1.770 1.815 7.825 1.00 89.06 98 PHE A N 1
ATOM 796 C CA . PHE A 1 98 ? 3.053 1.757 8.508 1.00 89.06 98 PHE A CA 1
ATOM 797 C C . PHE A 1 98 ? 4.039 0.847 7.765 1.00 89.06 98 PHE A C 1
ATOM 799 O O . PHE A 1 98 ? 5.179 1.238 7.524 1.00 89.06 98 PHE A O 1
ATOM 806 N N . PHE A 1 99 ? 3.585 -0.331 7.329 1.00 89.81 99 PHE A N 1
ATOM 807 C CA . PHE A 1 99 ? 4.412 -1.270 6.574 1.00 89.81 99 PHE A CA 1
ATOM 808 C C . PHE A 1 99 ? 4.834 -0.708 5.210 1.00 89.81 99 PHE A C 1
ATOM 810 O O . PHE A 1 99 ? 6.007 -0.795 4.855 1.00 89.81 99 PHE A O 1
ATOM 817 N N . MET A 1 100 ? 3.915 -0.062 4.481 1.00 85.44 100 MET A N 1
ATOM 818 C CA . MET A 1 100 ? 4.227 0.649 3.233 1.00 85.44 100 MET A CA 1
ATOM 819 C C . MET A 1 100 ? 5.268 1.753 3.444 1.00 85.44 100 MET A C 1
ATOM 821 O O . MET A 1 100 ? 6.214 1.858 2.669 1.00 85.44 100 MET A O 1
ATOM 825 N N . GLY A 1 101 ? 5.133 2.548 4.510 1.00 90.88 101 GLY A N 1
ATOM 826 C CA . GLY A 1 101 ? 6.103 3.590 4.847 1.00 90.88 101 GLY A CA 1
ATOM 827 C C . GLY A 1 101 ? 7.497 3.026 5.128 1.00 90.88 101 GLY A C 1
ATOM 828 O O . GLY A 1 101 ? 8.482 3.519 4.580 1.00 90.88 101 GLY A O 1
ATOM 829 N N . LEU A 1 102 ? 7.583 1.953 5.922 1.00 93.31 102 LEU A N 1
ATOM 830 C CA . LEU A 1 102 ? 8.851 1.270 6.195 1.00 93.31 102 LEU A CA 1
ATOM 831 C C . LEU A 1 102 ? 9.470 0.662 4.933 1.00 93.31 102 LEU A C 1
ATOM 833 O O . LEU A 1 102 ? 10.674 0.796 4.727 1.00 93.31 102 LEU A O 1
ATOM 837 N N . MET A 1 103 ? 8.662 0.034 4.074 1.00 91.38 103 MET A N 1
ATOM 838 C CA . MET A 1 103 ? 9.124 -0.499 2.791 1.00 91.38 103 MET A CA 1
ATOM 839 C C . MET A 1 103 ? 9.658 0.606 1.880 1.00 91.38 103 MET A C 1
ATOM 841 O O . MET A 1 103 ? 10.717 0.429 1.288 1.00 91.38 103 MET A O 1
ATOM 845 N N . LEU A 1 104 ? 8.976 1.753 1.800 1.00 93.25 104 LEU A N 1
ATOM 846 C CA . LEU A 1 104 ? 9.417 2.883 0.984 1.00 93.25 104 LEU A CA 1
ATOM 847 C C . LEU A 1 104 ? 10.751 3.447 1.479 1.00 93.25 104 LEU A C 1
ATOM 849 O O . LEU A 1 104 ? 11.662 3.663 0.687 1.00 93.25 104 LEU A O 1
ATOM 853 N N . ILE A 1 105 ? 10.892 3.643 2.791 1.00 94.69 105 ILE A N 1
ATOM 854 C CA . ILE A 1 105 ? 12.149 4.092 3.401 1.00 94.69 105 ILE A CA 1
ATOM 855 C C . ILE A 1 105 ? 13.259 3.070 3.137 1.00 94.69 105 ILE A C 1
ATOM 857 O O . ILE A 1 105 ? 14.346 3.444 2.698 1.00 94.69 105 ILE A O 1
ATOM 861 N N . GLY A 1 106 ? 12.970 1.779 3.319 1.00 93.81 106 GLY A N 1
ATOM 862 C CA . GLY A 1 106 ? 13.899 0.695 3.009 1.00 93.81 106 GLY A CA 1
ATOM 863 C C . GLY A 1 106 ? 14.338 0.701 1.543 1.00 93.81 106 GLY A C 1
ATOM 864 O O . GLY A 1 106 ? 15.530 0.586 1.264 1.00 93.81 106 GLY A O 1
ATOM 865 N N . LEU A 1 107 ? 13.404 0.913 0.612 1.00 93.62 107 LEU A N 1
ATOM 866 C CA . LEU A 1 107 ? 13.683 1.006 -0.819 1.00 93.62 107 LEU A CA 1
ATOM 867 C C . LEU A 1 107 ? 14.563 2.218 -1.136 1.00 93.62 107 LEU A C 1
ATOM 869 O O . LEU A 1 107 ? 15.556 2.075 -1.840 1.00 93.62 107 LEU A O 1
ATOM 873 N N . MET A 1 108 ? 14.255 3.395 -0.589 1.00 92.25 108 MET A N 1
ATOM 874 C CA . MET A 1 108 ? 15.054 4.605 -0.813 1.00 92.25 108 MET A CA 1
ATOM 875 C C . MET A 1 108 ? 16.482 4.448 -0.279 1.00 92.25 108 MET A C 1
ATOM 877 O O . MET A 1 108 ? 17.444 4.847 -0.944 1.00 92.25 108 MET A O 1
ATOM 881 N N . CYS A 1 109 ? 16.644 3.811 0.883 1.00 92.19 109 CYS A N 1
ATOM 882 C CA . CYS A 1 109 ? 17.956 3.478 1.430 1.00 92.19 109 CYS A CA 1
ATOM 883 C C . CYS A 1 109 ? 18.703 2.468 0.544 1.00 92.19 109 CYS A C 1
ATOM 885 O O . CYS A 1 109 ? 19.881 2.670 0.244 1.00 92.19 109 CYS A O 1
ATOM 887 N N . ALA A 1 110 ? 18.024 1.417 0.078 1.00 93.56 110 ALA A N 1
ATOM 888 C CA . ALA A 1 110 ? 18.607 0.406 -0.800 1.00 93.56 110 ALA A CA 1
ATOM 889 C C . ALA A 1 110 ? 19.035 0.998 -2.152 1.00 93.56 110 ALA A C 1
ATOM 891 O O . ALA A 1 110 ? 20.162 0.776 -2.591 1.00 93.56 110 ALA A O 1
ATOM 892 N N . VAL A 1 111 ? 18.184 1.812 -2.781 1.00 92.44 111 VAL A N 1
ATOM 893 C CA . VAL A 1 111 ? 18.490 2.504 -4.043 1.00 92.44 111 VAL A CA 1
ATOM 894 C C . VAL A 1 111 ? 19.687 3.436 -3.873 1.00 92.44 111 VAL A C 1
ATOM 896 O O . VAL A 1 111 ? 20.580 3.433 -4.717 1.00 92.44 111 VAL A O 1
ATOM 899 N N . SER A 1 112 ? 19.765 4.175 -2.764 1.00 90.25 112 SER A N 1
ATOM 900 C CA . SER A 1 112 ? 20.916 5.040 -2.467 1.00 90.25 112 SER A CA 1
ATOM 901 C C . SER A 1 112 ? 22.220 4.243 -2.352 1.00 90.25 112 SER A C 1
ATOM 903 O O . SER A 1 112 ? 23.255 4.655 -2.880 1.00 90.25 112 SER A O 1
ATOM 905 N N . PHE A 1 113 ? 22.177 3.069 -1.717 1.00 88.25 113 PHE A N 1
ATOM 906 C CA . PHE A 1 113 ? 23.331 2.177 -1.611 1.00 88.25 113 PHE A CA 1
ATOM 907 C C . PHE A 1 113 ? 23.738 1.581 -2.968 1.00 88.25 113 PHE A C 1
ATOM 909 O O . PHE A 1 113 ? 24.921 1.568 -3.313 1.00 88.25 113 PHE A O 1
ATOM 916 N N . ILE A 1 114 ? 22.766 1.146 -3.775 1.00 89.62 114 ILE A N 1
ATOM 917 C CA . ILE A 1 114 ? 23.002 0.628 -5.130 1.00 89.62 114 ILE A CA 1
ATOM 918 C C . ILE A 1 114 ? 23.589 1.721 -6.034 1.00 89.62 114 ILE A C 1
ATOM 920 O O . ILE A 1 114 ? 24.552 1.465 -6.755 1.00 89.62 114 ILE A O 1
ATOM 924 N N . ALA A 1 115 ? 23.075 2.952 -5.971 1.00 86.06 115 ALA A N 1
ATOM 925 C CA . ALA A 1 115 ? 23.588 4.081 -6.745 1.00 86.06 115 ALA A CA 1
ATOM 926 C C . ALA A 1 115 ? 25.050 4.406 -6.390 1.00 86.06 115 ALA A C 1
ATOM 928 O O . ALA A 1 115 ? 25.877 4.629 -7.281 1.00 86.06 115 ALA A O 1
ATOM 929 N N . LEU A 1 116 ? 25.393 4.364 -5.098 1.00 81.19 116 LEU A N 1
ATOM 930 C CA . LEU A 1 116 ? 26.769 4.527 -4.625 1.00 81.19 116 LEU A CA 1
ATOM 931 C C . LEU A 1 116 ? 27.695 3.423 -5.154 1.00 81.19 116 LEU A C 1
ATOM 933 O O . LEU A 1 116 ? 28.783 3.730 -5.646 1.00 81.19 116 LEU A O 1
ATOM 937 N N . GLN A 1 117 ? 27.264 2.160 -5.112 1.00 83.12 117 GLN A N 1
ATOM 938 C CA . GLN A 1 117 ? 28.054 1.047 -5.646 1.00 83.12 117 GLN A CA 1
ATOM 939 C C . GLN A 1 117 ? 28.203 1.100 -7.170 1.00 83.12 117 GLN A C 1
ATOM 941 O O . GLN A 1 117 ? 29.295 0.870 -7.680 1.00 83.12 117 GLN A O 1
ATOM 946 N N . SER A 1 118 ? 27.156 1.487 -7.904 1.00 82.69 118 SER A N 1
ATOM 947 C CA . SER A 1 118 ? 27.212 1.686 -9.360 1.00 82.69 118 SER A CA 1
ATOM 948 C C . SER A 1 118 ? 28.328 2.660 -9.755 1.00 82.69 118 SER A C 1
ATOM 950 O O . SER A 1 118 ? 29.095 2.385 -10.676 1.00 82.69 118 SER A O 1
ATOM 952 N N . ASN A 1 119 ? 28.477 3.777 -9.036 1.00 80.25 119 ASN A N 1
ATOM 953 C CA . ASN A 1 119 ? 29.534 4.747 -9.331 1.00 80.25 119 ASN A CA 1
ATOM 954 C C . ASN A 1 119 ? 30.936 4.195 -9.045 1.00 80.25 119 ASN A C 1
ATOM 956 O O . ASN A 1 119 ? 31.860 4.446 -9.817 1.00 80.25 119 ASN A O 1
ATOM 960 N N . LYS A 1 120 ? 31.093 3.403 -7.977 1.00 82.62 120 LYS A N 1
ATOM 961 C CA . LYS A 1 120 ? 32.365 2.739 -7.662 1.00 82.62 120 LYS A CA 1
ATOM 962 C C . LYS A 1 120 ? 32.724 1.671 -8.690 1.00 82.62 120 LYS A C 1
ATOM 964 O O . LYS A 1 120 ? 33.875 1.623 -9.109 1.00 82.62 120 LYS A O 1
ATOM 969 N N . ASN A 1 121 ? 31.751 0.891 -9.154 1.00 78.56 121 ASN A N 1
ATOM 970 C CA . ASN A 1 121 ? 31.961 -0.116 -10.192 1.00 78.56 121 ASN A CA 1
ATOM 971 C C . ASN A 1 121 ? 32.354 0.531 -11.527 1.00 78.56 121 ASN A C 1
ATOM 973 O O . ASN A 1 121 ? 33.311 0.083 -12.148 1.00 78.56 121 ASN A O 1
ATOM 977 N N . LYS A 1 122 ? 31.712 1.644 -11.915 1.00 83.94 122 LYS A N 1
ATOM 978 C CA . LYS A 1 122 ? 32.093 2.423 -13.110 1.00 83.94 122 LYS A CA 1
ATOM 979 C C . LYS A 1 122 ? 33.501 3.019 -13.008 1.00 83.94 122 LYS A C 1
ATOM 981 O O . LYS A 1 122 ? 34.218 3.089 -14.003 1.00 83.94 122 LYS A O 1
ATOM 986 N N . GLU A 1 123 ? 33.914 3.463 -11.820 1.00 84.69 123 GLU A N 1
ATOM 987 C CA . GLU A 1 123 ? 35.280 3.951 -11.594 1.00 84.69 123 GLU A CA 1
ATOM 988 C C . GLU A 1 123 ? 36.307 2.811 -11.662 1.00 84.69 123 GLU A C 1
ATOM 990 O O . GLU A 1 123 ? 37.389 2.985 -12.223 1.00 84.69 123 GLU A O 1
ATOM 995 N N . LEU A 1 124 ? 35.963 1.635 -11.130 1.00 83.81 124 LEU A N 1
ATOM 996 C CA . LEU A 1 124 ? 36.807 0.445 -11.196 1.00 83.81 124 LEU A CA 1
ATOM 997 C C . LEU A 1 124 ? 36.968 -0.049 -12.639 1.00 83.81 124 LEU A C 1
ATOM 999 O O . LEU A 1 124 ? 38.086 -0.327 -13.058 1.00 83.81 124 LEU A O 1
ATOM 1003 N N . GLU A 1 125 ? 35.883 -0.075 -13.413 1.00 84.00 125 GLU A N 1
ATOM 1004 C CA . GLU A 1 125 ? 35.887 -0.419 -14.839 1.00 84.00 125 GLU A CA 1
ATOM 1005 C C . GLU A 1 125 ? 36.782 0.535 -15.640 1.00 84.00 125 GLU A C 1
ATOM 1007 O O . GLU A 1 125 ? 37.627 0.090 -16.414 1.00 84.00 125 GLU A O 1
ATOM 1012 N N . LYS A 1 126 ? 36.705 1.849 -15.377 1.00 86.06 126 LYS A N 1
ATOM 1013 C CA . LYS A 1 126 ? 37.629 2.825 -15.980 1.00 86.06 126 LYS A CA 1
ATOM 1014 C C . LYS A 1 126 ? 39.088 2.551 -15.620 1.00 86.06 126 LYS A C 1
ATOM 1016 O O . LYS A 1 126 ? 39.938 2.625 -16.498 1.00 86.06 126 LYS A O 1
ATOM 1021 N N . LYS A 1 127 ? 39.392 2.219 -14.360 1.00 85.12 127 LYS A N 1
ATOM 1022 C CA . LYS A 1 127 ? 40.766 1.899 -13.923 1.00 85.12 127 LYS A CA 1
ATOM 1023 C C . LYS A 1 127 ? 41.287 0.593 -14.521 1.00 85.12 127 LYS A C 1
ATOM 1025 O O . LYS A 1 127 ? 42.483 0.495 -14.779 1.00 85.12 127 LYS A O 1
ATOM 1030 N N . LEU A 1 128 ? 40.421 -0.399 -14.726 1.00 83.94 128 LEU A N 1
ATOM 1031 C CA . LEU A 1 128 ? 40.775 -1.647 -15.402 1.00 83.94 128 LEU A CA 1
ATOM 1032 C C . LEU A 1 128 ? 41.058 -1.401 -16.887 1.00 83.94 128 LEU A C 1
ATOM 1034 O O . LEU A 1 128 ? 42.104 -1.826 -17.361 1.00 83.94 128 LEU A O 1
ATOM 1038 N N . ASN A 1 129 ? 40.206 -0.639 -17.578 1.00 81.12 129 ASN A N 1
ATOM 1039 C CA . ASN A 1 129 ? 40.399 -0.286 -18.989 1.00 81.12 129 ASN A CA 1
ATOM 1040 C C . ASN A 1 129 ? 41.625 0.620 -19.213 1.00 81.12 129 ASN A C 1
ATOM 1042 O O . ASN A 1 129 ? 42.308 0.499 -20.226 1.00 81.12 129 ASN A O 1
ATOM 1046 N N . ASP A 1 130 ? 41.934 1.522 -18.278 1.00 80.56 130 ASP A N 1
ATOM 1047 C CA . ASP A 1 130 ? 43.135 2.366 -18.333 1.00 80.56 130 ASP A CA 1
ATOM 1048 C C . ASP A 1 130 ? 44.415 1.559 -18.057 1.00 80.56 130 ASP A C 1
ATOM 1050 O O . ASP A 1 130 ? 45.416 1.714 -18.755 1.00 80.56 130 ASP A O 1
ATOM 1054 N N . LYS A 1 131 ? 44.379 0.619 -17.099 1.00 75.00 131 LYS A N 1
ATOM 1055 C CA . LYS A 1 131 ? 45.478 -0.338 -16.902 1.00 75.00 131 LYS A CA 1
ATOM 1056 C C . LYS A 1 131 ? 45.670 -1.232 -18.116 1.00 75.00 131 LYS A C 1
ATOM 1058 O O . LYS A 1 131 ? 46.813 -1.474 -18.475 1.00 75.00 131 LYS A O 1
ATOM 1063 N N . ASP A 1 132 ? 44.605 -1.734 -18.726 1.00 69.06 132 ASP A N 1
ATOM 1064 C CA . ASP A 1 132 ? 44.704 -2.559 -19.930 1.00 69.06 132 ASP A CA 1
ATOM 1065 C C . ASP A 1 132 ? 45.371 -1.767 -21.067 1.00 69.06 132 ASP A C 1
ATOM 1067 O O . ASP A 1 132 ? 46.406 -2.186 -21.572 1.00 69.06 132 ASP A O 1
ATOM 1071 N N . ASN A 1 133 ? 44.922 -0.534 -21.335 1.00 59.47 133 ASN A N 1
ATOM 1072 C CA . ASN A 1 133 ? 45.554 0.350 -22.326 1.00 59.47 133 ASN A CA 1
ATOM 1073 C C . ASN A 1 133 ? 47.028 0.684 -22.015 1.00 59.47 133 ASN A C 1
ATOM 1075 O O . ASN A 1 133 ? 47.859 0.706 -22.921 1.00 59.47 133 ASN A O 1
ATOM 1079 N N . ASN A 1 134 ? 47.386 0.903 -20.747 1.00 57.56 134 ASN A N 1
ATOM 1080 C CA . ASN A 1 134 ? 48.775 1.164 -20.353 1.00 57.56 134 ASN A CA 1
ATOM 1081 C C . ASN A 1 134 ? 49.664 -0.094 -20.411 1.00 57.56 134 ASN A C 1
ATOM 1083 O O . ASN A 1 134 ? 50.862 0.015 -20.666 1.00 57.56 134 ASN A O 1
ATOM 1087 N N . ASN A 1 135 ? 49.099 -1.291 -20.219 1.00 52.09 135 ASN A N 1
ATOM 1088 C CA . ASN A 1 135 ? 49.816 -2.558 -20.400 1.00 52.09 135 ASN A CA 1
ATOM 1089 C C . ASN A 1 135 ? 49.903 -2.975 -21.882 1.00 52.09 135 ASN A C 1
ATOM 1091 O O . ASN A 1 135 ? 50.846 -3.669 -22.254 1.00 52.09 135 ASN A O 1
ATOM 1095 N N . VAL A 1 136 ? 48.996 -2.499 -22.743 1.00 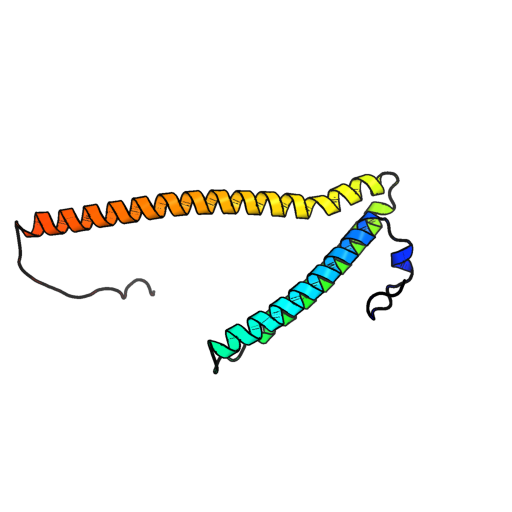47.78 136 VAL A N 1
ATOM 1096 C CA . VAL A 1 136 ? 49.044 -2.693 -24.205 1.00 47.78 136 VAL A CA 1
ATOM 1097 C C . VAL A 1 136 ? 50.240 -1.969 -24.845 1.00 47.78 136 VAL A C 1
ATOM 1099 O O . VAL A 1 136 ? 50.812 -2.477 -25.810 1.00 47.78 136 VAL A O 1
ATOM 1102 N N . VAL A 1 137 ? 50.744 -0.873 -24.255 1.00 46.66 137 VAL A N 1
ATOM 1103 C CA . VAL A 1 137 ? 52.020 -0.246 -24.684 1.00 46.66 137 VAL A CA 1
ATOM 1104 C C . VAL A 1 137 ? 53.222 -1.188 -24.484 1.00 46.66 137 VAL A C 1
ATOM 1106 O O . VAL A 1 137 ? 54.258 -1.020 -25.126 1.00 46.66 137 VAL A O 1
ATOM 1109 N N . LEU A 1 138 ? 53.077 -2.241 -23.670 1.00 45.84 138 LEU A N 1
ATOM 1110 C CA . LEU A 1 138 ? 54.059 -3.312 -23.535 1.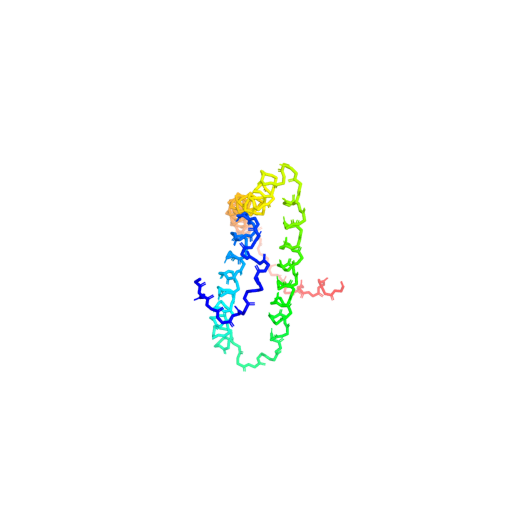00 45.84 138 LEU A CA 1
ATOM 1111 C C . LEU A 1 138 ? 53.480 -4.692 -23.888 1.00 45.84 138 LEU A C 1
ATOM 1113 O O . LEU A 1 138 ? 53.760 -5.656 -23.180 1.00 45.84 138 LEU A O 1
ATOM 1117 N N . LYS A 1 139 ? 52.693 -4.787 -24.972 1.00 39.62 139 LYS A N 1
ATOM 1118 C CA . LYS A 1 139 ? 52.612 -5.919 -25.926 1.00 39.62 139 LYS A CA 1
ATOM 1119 C C . LYS A 1 139 ? 51.287 -5.866 -26.691 1.00 39.62 139 LYS A C 1
ATOM 1121 O O . LYS A 1 139 ? 50.245 -6.242 -26.168 1.00 39.62 139 LYS A O 1
ATOM 1126 N N . GLU A 1 140 ? 51.370 -5.570 -27.980 1.00 35.53 140 GLU A N 1
ATOM 1127 C CA . GLU A 1 140 ? 50.518 -6.221 -28.981 1.00 35.53 140 GLU A CA 1
ATOM 1128 C C . GLU A 1 140 ? 51.363 -7.292 -29.697 1.00 35.53 140 GLU A C 1
ATOM 1130 O O . GLU A 1 140 ? 52.566 -7.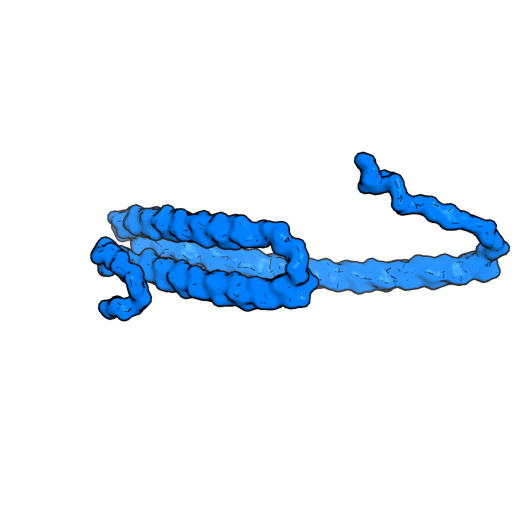076 -29.883 1.00 35.53 140 GLU A O 1
ATOM 1135 N N . PRO A 1 141 ? 50.789 -8.465 -30.052 1.00 41.78 141 PRO A N 1
ATOM 1136 C CA . PRO A 1 141 ? 49.769 -8.514 -31.105 1.00 41.78 141 PRO A CA 1
ATOM 1137 C C . PRO A 1 141 ? 48.569 -9.470 -30.897 1.00 41.78 141 PRO A C 1
ATOM 1139 O O . PRO A 1 141 ? 48.695 -10.554 -30.339 1.00 41.78 141 PRO A O 1
ATOM 1142 N N . LYS A 1 142 ? 47.427 -9.051 -31.472 1.00 48.88 142 LYS A N 1
ATOM 1143 C CA . LYS A 1 142 ? 46.374 -9.807 -32.201 1.00 48.88 142 LYS A CA 1
ATOM 1144 C C . LYS A 1 142 ? 46.082 -11.277 -31.820 1.00 48.88 142 LYS A C 1
ATOM 1146 O O . LYS A 1 142 ? 46.867 -12.149 -32.174 1.00 48.88 142 LYS A O 1
ATOM 1151 N N . ASN A 1 143 ? 44.849 -11.573 -31.368 1.00 38.69 143 ASN A N 1
ATOM 1152 C CA . ASN A 1 143 ? 43.894 -12.481 -32.057 1.00 38.69 143 ASN A CA 1
ATOM 1153 C C . ASN A 1 143 ? 42.607 -12.784 -31.250 1.00 38.69 143 ASN A C 1
ATOM 1155 O O . ASN A 1 143 ? 42.683 -13.097 -30.069 1.00 38.69 143 ASN A O 1
ATOM 1159 N N . GLY A 1 144 ? 41.462 -12.849 -31.952 1.00 32.81 144 GLY A N 1
ATOM 1160 C CA . GLY A 1 144 ? 40.364 -13.792 -31.650 1.00 32.81 144 GLY A CA 1
ATOM 1161 C C . GLY A 1 144 ? 39.062 -13.249 -31.027 1.00 32.81 144 GLY A C 1
ATOM 1162 O O . GLY A 1 144 ? 38.958 -13.115 -29.816 1.00 32.81 144 GLY A O 1
ATOM 1163 N N . LYS A 1 145 ? 38.013 -13.055 -31.849 1.00 36.78 145 LYS A N 1
ATOM 1164 C CA . LYS A 1 145 ? 36.581 -13.165 -31.442 1.00 36.78 145 LYS A CA 1
ATOM 1165 C C . LYS A 1 145 ? 36.266 -14.620 -30.968 1.00 36.78 145 LYS A C 1
ATOM 1167 O O . LYS A 1 145 ? 37.084 -15.494 -31.246 1.00 36.78 145 LYS A O 1
ATOM 1172 N N . PRO A 1 146 ? 35.013 -14.996 -30.618 1.00 55.56 146 PRO A N 1
ATOM 1173 C CA . PRO A 1 146 ? 34.072 -14.534 -29.575 1.00 55.56 146 PRO A CA 1
ATOM 1174 C C . PRO A 1 146 ? 33.539 -15.732 -28.727 1.00 55.56 146 PRO A C 1
ATOM 1176 O O . PRO A 1 146 ? 33.388 -16.810 -29.278 1.00 55.56 146 PRO A O 1
ATOM 1179 N N . TYR A 1 147 ? 33.134 -15.590 -27.457 1.00 38.38 147 TYR A N 1
ATOM 1180 C CA . TYR A 1 147 ? 32.305 -16.631 -26.797 1.00 38.38 147 TYR A CA 1
ATOM 1181 C C . TYR A 1 147 ? 31.296 -16.022 -25.811 1.00 38.38 147 TYR A C 1
ATOM 1183 O O . TYR A 1 147 ? 31.558 -15.867 -24.624 1.00 38.38 147 TYR A O 1
ATOM 1191 N N . VAL A 1 148 ? 30.113 -15.682 -26.331 1.00 49.59 148 VAL A N 1
ATOM 1192 C CA . VAL A 1 148 ? 28.875 -15.483 -25.558 1.00 49.59 148 VAL A CA 1
ATOM 1193 C C . VAL A 1 148 ? 27.881 -16.521 -26.071 1.00 49.59 148 VAL A C 1
ATOM 1195 O O . VAL A 1 148 ? 27.010 -16.219 -26.879 1.00 49.59 148 VAL A O 1
ATOM 1198 N N . SER A 1 149 ? 28.073 -17.783 -25.694 1.00 44.53 149 SER A N 1
ATOM 1199 C CA . SER A 1 149 ? 27.135 -18.862 -26.048 1.00 44.53 149 SER A CA 1
ATOM 1200 C C . SER A 1 149 ? 27.106 -20.016 -25.041 1.00 44.53 149 SER A C 1
ATOM 1202 O O . SER A 1 149 ? 26.651 -21.101 -25.379 1.00 44.53 149 SER A O 1
ATOM 1204 N N . GLU A 1 150 ? 27.532 -19.799 -23.792 1.00 44.56 150 GLU A N 1
ATOM 1205 C CA . GLU A 1 150 ? 27.566 -20.864 -22.769 1.00 44.56 150 GLU A CA 1
ATOM 1206 C C . GLU A 1 150 ? 26.772 -20.554 -21.492 1.00 44.56 150 GLU A C 1
ATOM 1208 O O . GLU A 1 150 ? 26.868 -21.275 -20.508 1.00 44.56 150 GLU A O 1
ATOM 1213 N N . LEU A 1 151 ? 25.926 -19.520 -21.522 1.00 43.75 151 LEU A N 1
ATOM 1214 C CA . LEU A 1 151 ? 24.987 -19.192 -20.435 1.00 43.75 151 LEU A CA 1
ATOM 1215 C C . LEU A 1 151 ? 23.531 -19.573 -20.753 1.00 43.75 151 LEU A C 1
ATOM 1217 O O . LEU A 1 151 ? 22.615 -19.174 -20.041 1.00 43.75 151 LEU A O 1
ATOM 1221 N N . LEU A 1 152 ? 23.323 -20.352 -21.820 1.00 49.03 152 LEU A N 1
ATOM 1222 C CA . LEU A 1 152 ? 22.027 -20.906 -22.214 1.00 49.03 152 LEU A CA 1
ATOM 1223 C C . LEU A 1 152 ? 22.129 -22.436 -22.345 1.00 49.03 152 LEU A C 1
ATOM 1225 O O . LEU A 1 152 ? 21.929 -23.010 -23.416 1.00 49.03 152 LEU A O 1
ATOM 1229 N N . ARG A 1 153 ? 22.482 -23.086 -21.232 1.00 40.28 153 ARG A N 1
ATOM 1230 C CA . ARG A 1 153 ? 22.183 -24.494 -20.969 1.00 40.28 153 ARG A CA 1
ATOM 1231 C C . ARG A 1 153 ? 21.814 -24.669 -19.502 1.00 40.28 153 ARG A C 1
ATOM 1233 O O . ARG A 1 153 ? 22.505 -24.062 -18.658 1.00 40.28 153 ARG A O 1
#

Secondary structure (DSSP, 8-state):
---SSS---GGGGGS-HHHHHHHHHHHHHHHHHHHHHHHHHHHHHHH-TT-TTTHHHHHHHHHHHHHHHHHHHHHHHHHHTSTTHHHHHHHHHHHHHHHHHHHHHHHHHHHHHHHHHHHHHHHHHHHHHHHHHHHHTT-----------SS--

Radius of gyration: 27.41 Å; Cα contacts (8 Å, |Δi|>4): 30; chains: 1; bounding box: 81×35×56 Å

Mean predicted aligned error: 15.8 Å

Sequence (153 aa):
MKILGFKLPDMIMKLCKPAQVYLILSLIGFVLYVISMFDVHDKVLEAEPEGEGIHHYTMGGLLLNILFTIVWIFLLNYICQFKYGKKIAWFIVLLPFFFMGLMLIGLMCAVSFIALQSNKNKELEKKLNDKDNNNVVLKEPKNGKPYVSELLR

pLDDT: mean 70.69, std 16.49, range [32.81, 94.69]

Foldseek 3Di:
DDDDDDPPPVVLVVAAPLLVVLVVVLVVVLVVLVVVVVVVVVVVCVVDVPDPDPVPVSVVVSVVSVVVNVVLSVVLRVLCVDPCSNVVSNVVSCVVVVVVVVVVVVVVVVVVVVVVVVVVVVVVVVVVVVVVVVCVVVDDDDDDDDDPPPPPD